Protein AF-A0A1H9X239-F1 (afdb_monomer_lite)

Sequence (82 aa):
MAEHEQHEDHGHSVAAWTAVAIILAGCVVASWGVLVATPILFWVGIVIALLGAVAGKVLGMAGYGAKDVPEPRQTEQHSGIR

Foldseek 3Di:
DPPPPPPPPQCPQPLNVQLVVQLVQLVVQLVVCVVVVHVVSNVSSVVSNVVSVVSSVVCVVVVSHDDPDPDDPPVPVVPDDD

Structure (mmCIF, N/CA/C/O backbone):
data_AF-A0A1H9X239-F1
#
_entry.id   AF-A0A1H9X239-F1
#
loop_
_atom_site.group_PDB
_atom_site.id
_atom_site.type_symbol
_atom_site.label_atom_id
_atom_site.label_alt_id
_atom_site.label_comp_id
_atom_site.label_asym_id
_atom_site.label_entity_id
_atom_site.label_seq_id
_atom_site.pdbx_PDB_ins_code
_atom_site.Cartn_x
_atom_site.Cartn_y
_atom_site.Cartn_z
_atom_site.occupancy
_atom_site.B_iso_or_equiv
_atom_site.auth_seq_id
_atom_site.auth_comp_id
_atom_site.auth_asym_id
_atom_site.auth_atom_id
_atom_site.pdbx_PDB_model_num
ATOM 1 N N . MET A 1 1 ? 4.353 -9.909 42.271 1.00 47.94 1 MET A N 1
ATOM 2 C CA . MET A 1 1 ? 4.809 -9.082 41.135 1.00 47.94 1 MET A CA 1
ATOM 3 C C . MET A 1 1 ? 4.517 -9.827 39.840 1.00 47.94 1 MET A C 1
ATOM 5 O O . MET A 1 1 ? 5.435 -10.204 39.131 1.00 47.94 1 MET A O 1
ATOM 9 N N . ALA A 1 2 ? 3.237 -10.114 39.584 1.00 49.75 2 ALA A N 1
ATOM 10 C CA . ALA A 1 2 ? 2.801 -10.572 38.273 1.00 49.75 2 ALA A CA 1
ATOM 11 C C . ALA A 1 2 ? 2.360 -9.308 37.539 1.00 49.75 2 ALA A C 1
ATOM 13 O O . ALA A 1 2 ? 1.340 -8.714 37.882 1.00 49.75 2 ALA A O 1
ATOM 14 N N . GLU A 1 3 ? 3.221 -8.829 36.653 1.00 56.12 3 GLU A N 1
ATOM 15 C CA . GLU A 1 3 ? 2.886 -7.799 35.684 1.00 56.12 3 GLU A CA 1
ATOM 16 C C . GLU A 1 3 ? 1.764 -8.376 34.815 1.00 56.12 3 GLU A C 1
ATOM 18 O O . GLU A 1 3 ? 1.926 -9.423 34.190 1.00 56.12 3 GLU A O 1
ATOM 23 N N . HIS A 1 4 ? 0.578 -7.774 34.859 1.00 53.97 4 HIS A N 1
ATOM 24 C CA . HIS A 1 4 ? -0.437 -8.070 33.862 1.00 53.97 4 HIS A CA 1
ATOM 25 C C . HIS A 1 4 ? 0.043 -7.415 32.572 1.00 53.97 4 HIS A C 1
ATOM 27 O O . HIS A 1 4 ? -0.200 -6.227 32.370 1.00 53.97 4 HIS A O 1
ATOM 33 N N . GLU A 1 5 ? 0.756 -8.174 31.737 1.00 54.31 5 GLU A N 1
ATOM 34 C CA . GLU A 1 5 ? 1.042 -7.789 30.358 1.00 54.31 5 GLU A CA 1
ATOM 35 C C . GLU A 1 5 ? -0.299 -7.530 29.664 1.00 54.31 5 GLU A C 1
ATOM 37 O O . GLU A 1 5 ? -0.998 -8.453 29.234 1.00 54.31 5 GLU A O 1
ATOM 42 N N . GLN A 1 6 ? -0.687 -6.256 29.624 1.00 58.47 6 GLN A N 1
ATOM 43 C CA . GLN A 1 6 ? -1.737 -5.725 28.773 1.00 58.47 6 GLN A CA 1
ATOM 44 C C . GLN A 1 6 ? -1.288 -5.998 27.339 1.00 58.47 6 GLN A C 1
ATOM 46 O O . GLN A 1 6 ? -0.570 -5.210 26.731 1.00 58.47 6 GLN A O 1
ATOM 51 N N . HIS A 1 7 ? -1.635 -7.176 26.827 1.00 56.34 7 HIS A N 1
ATOM 52 C CA . HIS A 1 7 ? -1.412 -7.511 25.435 1.00 56.34 7 HIS A CA 1
ATOM 53 C C . HIS A 1 7 ? -2.366 -6.648 24.616 1.00 56.34 7 HIS A C 1
ATOM 55 O O . HIS A 1 7 ? -3.535 -6.986 24.422 1.00 56.34 7 HIS A O 1
ATOM 61 N N . GLU A 1 8 ? -1.862 -5.497 24.180 1.00 56.28 8 GLU A N 1
ATOM 62 C CA . GLU A 1 8 ? -2.493 -4.661 23.175 1.00 56.28 8 GLU A CA 1
ATOM 63 C C . GLU A 1 8 ? -2.573 -5.451 21.870 1.00 56.28 8 GLU A C 1
ATOM 65 O O . GLU A 1 8 ? -1.705 -5.383 21.002 1.00 56.28 8 GLU A O 1
ATOM 70 N N . ASP A 1 9 ? -3.647 -6.220 21.714 1.00 56.97 9 ASP A N 1
ATOM 71 C CA . ASP A 1 9 ? -3.907 -6.978 20.495 1.00 56.97 9 ASP A CA 1
ATOM 72 C C . ASP A 1 9 ? -4.496 -6.057 19.407 1.00 56.97 9 ASP A C 1
ATOM 74 O O . ASP A 1 9 ? -5.635 -6.180 18.958 1.00 56.97 9 ASP A O 1
ATOM 78 N N . HIS A 1 10 ? -3.738 -5.010 19.073 1.00 59.69 10 HIS A N 1
ATOM 79 C CA . HIS A 1 10 ? -4.149 -3.899 18.206 1.00 59.69 10 HIS A CA 1
ATOM 80 C C . HIS A 1 10 ? -3.697 -4.114 16.749 1.00 59.69 10 HIS A C 1
ATOM 82 O O . HIS A 1 10 ? -4.082 -3.366 15.849 1.00 59.69 10 HIS A O 1
ATOM 88 N N . GLY A 1 11 ? -2.923 -5.177 16.494 1.00 58.75 11 GLY A N 1
ATOM 89 C CA . GLY A 1 11 ? -2.439 -5.582 15.170 1.00 58.75 11 GLY A CA 1
ATOM 90 C C . GLY A 1 11 ? -3.314 -6.610 14.436 1.00 58.75 11 GLY A C 1
ATOM 91 O O . GLY A 1 11 ? -3.104 -6.827 13.244 1.00 58.75 11 GLY A O 1
ATOM 92 N N . HIS A 1 12 ? -4.302 -7.229 15.096 1.00 64.69 12 HIS A N 1
ATOM 93 C CA . HIS A 1 12 ? -5.184 -8.252 14.501 1.00 64.69 12 HIS A CA 1
ATOM 94 C C . HIS A 1 12 ? -6.483 -7.710 13.881 1.00 64.69 12 HIS A C 1
ATOM 96 O O . HIS A 1 12 ? -7.326 -8.477 13.410 1.00 64.69 12 HIS A O 1
ATOM 102 N N . SER A 1 13 ? -6.657 -6.389 13.818 1.00 79.69 13 SER A N 1
ATOM 103 C CA . SER A 1 13 ? -7.796 -5.797 13.114 1.00 79.69 13 SER A CA 1
ATOM 104 C C . SER A 1 13 ? -7.779 -6.162 11.619 1.00 79.69 13 SER A C 1
ATOM 106 O O . SER A 1 13 ? -6.774 -5.998 10.921 1.00 79.69 13 SER A O 1
ATOM 108 N N . VAL A 1 14 ? -8.939 -6.584 11.100 1.00 82.88 14 VAL A N 1
ATOM 109 C CA . VAL A 1 14 ? -9.147 -6.869 9.668 1.00 82.88 14 VAL A CA 1
ATOM 110 C C . VAL A 1 14 ? -8.818 -5.643 8.809 1.00 82.88 14 VAL A C 1
ATOM 112 O O . VAL A 1 14 ? -8.272 -5.796 7.718 1.00 82.88 14 VAL A O 1
ATOM 115 N N . ALA A 1 15 ? -9.083 -4.427 9.300 1.00 85.00 15 ALA A N 1
ATOM 116 C CA . ALA A 1 15 ? -8.735 -3.188 8.604 1.00 85.00 15 ALA A CA 1
ATOM 117 C C . ALA A 1 15 ? -7.221 -3.034 8.420 1.00 85.00 15 ALA A C 1
ATOM 119 O O . ALA A 1 15 ? -6.763 -2.728 7.317 1.00 85.00 15 ALA A O 1
ATOM 120 N N . ALA A 1 16 ? -6.454 -3.293 9.482 1.00 86.06 16 ALA A N 1
ATOM 121 C CA . ALA A 1 16 ? -5.001 -3.201 9.454 1.00 86.06 16 ALA A CA 1
ATOM 122 C C . ALA A 1 16 ? -4.403 -4.243 8.499 1.00 86.06 16 ALA A C 1
ATOM 124 O O . ALA A 1 16 ? -3.648 -3.888 7.593 1.00 86.06 16 ALA A O 1
ATOM 125 N N . TRP A 1 17 ? -4.802 -5.513 8.628 1.00 90.25 17 TRP A N 1
ATOM 126 C CA . TRP A 1 17 ? -4.242 -6.581 7.796 1.00 90.25 17 TRP A CA 1
ATOM 127 C C . TRP A 1 17 ? -4.620 -6.436 6.317 1.00 90.25 17 TRP A C 1
ATOM 129 O O . TRP A 1 17 ? -3.785 -6.658 5.442 1.00 90.25 17 TRP A O 1
ATOM 139 N N . THR A 1 18 ? -5.842 -5.976 6.023 1.00 90.06 18 THR A N 1
ATOM 140 C CA . THR A 1 18 ? -6.284 -5.709 4.643 1.00 90.06 18 THR A CA 1
ATOM 141 C C . THR A 1 18 ? -5.454 -4.602 3.9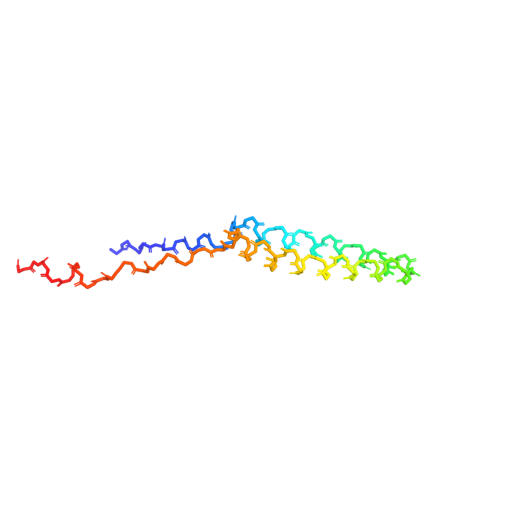97 1.00 90.06 18 THR A C 1
ATOM 143 O O . THR A 1 18 ? -4.970 -4.768 2.878 1.00 90.06 18 THR A O 1
ATOM 146 N N . ALA A 1 19 ? -5.243 -3.486 4.701 1.00 90.19 19 ALA A N 1
ATOM 147 C CA . ALA A 1 19 ? -4.431 -2.385 4.191 1.00 90.19 19 ALA A CA 1
ATOM 148 C C . ALA A 1 19 ? -2.988 -2.833 3.918 1.00 90.19 19 ALA A C 1
ATOM 150 O O . ALA A 1 19 ? -2.454 -2.586 2.835 1.00 90.19 19 ALA A O 1
ATOM 151 N N . VAL A 1 20 ? -2.385 -3.549 4.873 1.00 91.94 20 VAL A N 1
ATOM 152 C CA . VAL A 1 20 ? -1.016 -4.071 4.762 1.00 91.94 20 VAL A CA 1
ATOM 153 C C . VAL A 1 20 ? -0.890 -5.037 3.586 1.00 91.94 20 VAL A C 1
ATOM 155 O O . VAL A 1 20 ? 0.010 -4.867 2.768 1.00 91.94 20 VAL A O 1
ATOM 158 N N . ALA A 1 21 ? -1.799 -6.005 3.445 1.00 94.38 21 ALA A N 1
ATOM 159 C CA . ALA A 1 21 ? -1.752 -6.986 2.361 1.00 94.38 21 ALA A CA 1
ATOM 160 C C . ALA A 1 21 ? -1.817 -6.326 0.973 1.00 94.38 21 ALA A C 1
ATOM 162 O O . ALA A 1 21 ? -1.048 -6.688 0.081 1.00 94.38 21 ALA A O 1
ATOM 163 N N . ILE A 1 22 ? -2.684 -5.323 0.796 1.00 94.94 22 ILE A N 1
ATOM 164 C CA . ILE A 1 22 ? -2.816 -4.609 -0.483 1.00 94.94 22 ILE A CA 1
ATOM 165 C C . ILE A 1 22 ? -1.567 -3.769 -0.773 1.00 94.94 22 ILE A C 1
ATOM 167 O O . ILE A 1 22 ? -1.057 -3.795 -1.894 1.00 94.94 22 ILE A O 1
ATOM 171 N N . ILE A 1 23 ? -1.043 -3.054 0.227 1.00 95.25 23 ILE A N 1
ATOM 172 C CA . ILE A 1 23 ? 0.179 -2.252 0.066 1.00 95.25 23 ILE A CA 1
ATOM 173 C C . ILE A 1 23 ? 1.364 -3.153 -0.288 1.00 95.25 23 ILE A C 1
ATOM 175 O O . ILE A 1 23 ? 2.092 -2.854 -1.232 1.00 95.25 23 ILE A O 1
ATOM 179 N N . LEU A 1 24 ? 1.527 -4.283 0.405 1.00 97.00 24 LEU A N 1
ATOM 180 C CA . LEU A 1 24 ? 2.579 -5.255 0.110 1.00 97.00 24 LEU A CA 1
ATOM 181 C C . LEU A 1 24 ? 2.449 -5.818 -1.308 1.00 97.00 24 LEU A C 1
ATOM 183 O O . LEU A 1 24 ? 3.446 -5.873 -2.026 1.00 97.00 24 LEU A O 1
ATOM 187 N N . ALA A 1 25 ? 1.238 -6.169 -1.748 1.00 96.56 25 ALA A N 1
ATOM 188 C CA . ALA A 1 25 ? 1.002 -6.612 -3.121 1.00 96.56 25 ALA A CA 1
ATOM 189 C C . ALA A 1 25 ? 1.401 -5.532 -4.146 1.00 96.56 25 ALA A C 1
ATOM 191 O O . ALA A 1 25 ? 2.088 -5.833 -5.123 1.00 96.56 25 ALA A O 1
ATOM 192 N N . GLY A 1 26 ? 1.048 -4.267 -3.897 1.00 95.69 26 GLY A N 1
ATOM 193 C CA . GLY A 1 26 ? 1.467 -3.134 -4.727 1.00 95.69 26 GLY A CA 1
ATOM 194 C C . GLY A 1 26 ? 2.987 -2.971 -4.781 1.00 95.69 26 GLY A C 1
ATOM 195 O O . GLY A 1 26 ? 3.551 -2.821 -5.865 1.00 95.69 26 GLY A O 1
ATOM 196 N N . CYS A 1 27 ? 3.668 -3.088 -3.639 1.00 96.56 27 CYS A N 1
ATOM 197 C CA . CYS A 1 27 ? 5.129 -3.038 -3.556 1.00 96.56 27 CYS A CA 1
ATOM 198 C C . CYS A 1 27 ? 5.798 -4.182 -4.329 1.00 96.56 27 CYS A C 1
ATOM 200 O O . CYS A 1 27 ? 6.802 -3.949 -5.003 1.00 96.56 27 CYS A O 1
ATOM 202 N N . VAL A 1 28 ? 5.244 -5.397 -4.279 1.00 97.38 28 VAL A N 1
ATOM 203 C CA . VAL A 1 28 ? 5.745 -6.545 -5.054 1.00 97.38 28 VAL A CA 1
ATOM 204 C C . VAL A 1 28 ? 5.612 -6.280 -6.553 1.00 97.38 28 VAL A C 1
ATOM 206 O O . VAL A 1 28 ? 6.586 -6.444 -7.285 1.00 97.38 28 VAL A O 1
ATOM 209 N N . VAL A 1 29 ? 4.450 -5.803 -7.011 1.00 96.44 29 VAL A N 1
ATOM 210 C CA . VAL A 1 29 ? 4.222 -5.455 -8.427 1.00 96.44 29 VAL A CA 1
ATOM 211 C C . VAL A 1 29 ? 5.149 -4.324 -8.876 1.00 96.44 29 VAL A C 1
ATOM 213 O O . VAL A 1 29 ? 5.7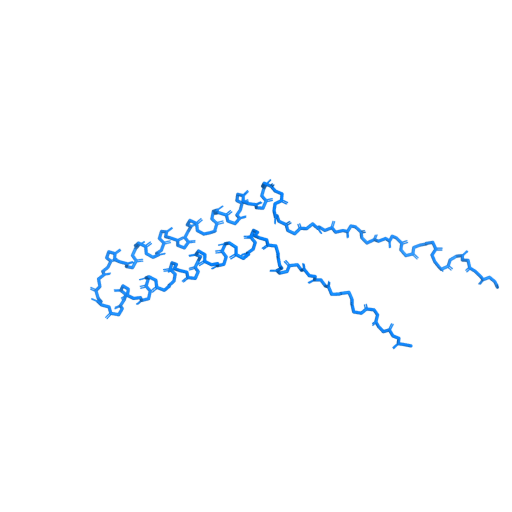53 -4.415 -9.945 1.00 96.44 29 VAL A O 1
ATOM 216 N N . ALA A 1 30 ? 5.320 -3.287 -8.052 1.00 94.50 30 ALA A N 1
ATOM 217 C CA . ALA A 1 30 ? 6.212 -2.173 -8.353 1.00 94.50 30 ALA A CA 1
ATOM 218 C C . ALA A 1 30 ? 7.674 -2.633 -8.460 1.00 94.50 30 ALA A C 1
ATOM 220 O O . ALA A 1 30 ? 8.352 -2.312 -9.436 1.00 94.50 30 ALA A O 1
ATOM 221 N N . SER A 1 31 ? 8.133 -3.439 -7.498 1.00 94.25 31 SER A N 1
ATOM 222 C CA . SER A 1 31 ? 9.484 -4.015 -7.484 1.00 94.25 31 SER A CA 1
ATOM 223 C C . SER A 1 31 ? 9.724 -4.891 -8.712 1.00 94.25 31 SER A C 1
ATOM 225 O O . SER A 1 31 ? 10.752 -4.762 -9.373 1.00 94.25 31 SER A O 1
ATOM 227 N N . TRP A 1 32 ? 8.746 -5.723 -9.083 1.00 95.88 32 TRP A N 1
ATOM 228 C CA . TRP A 1 32 ? 8.813 -6.539 -10.293 1.00 95.88 32 TRP A CA 1
ATOM 229 C C . TRP A 1 32 ? 8.897 -5.686 -11.562 1.00 95.88 32 TRP A C 1
ATOM 231 O O . TRP A 1 32 ? 9.709 -5.967 -12.440 1.00 95.88 32 TRP A O 1
ATOM 241 N N . GLY A 1 33 ? 8.119 -4.602 -11.640 1.00 93.44 33 GLY A N 1
ATOM 2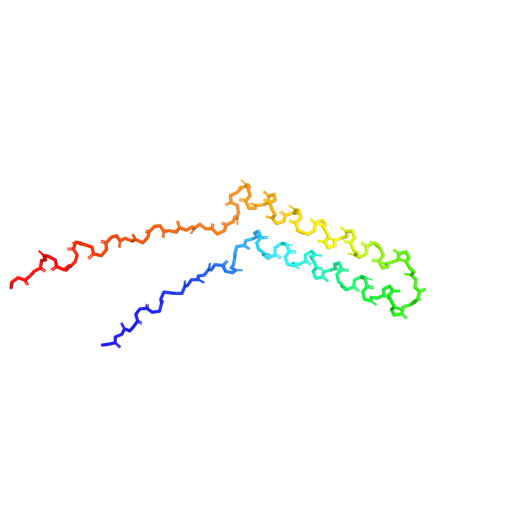42 C CA . GLY A 1 33 ? 8.165 -3.656 -12.756 1.00 93.44 33 GLY A CA 1
ATOM 243 C C . GLY A 1 33 ? 9.541 -3.014 -12.950 1.00 93.44 33 GLY A C 1
ATOM 244 O O . GLY A 1 33 ? 9.956 -2.808 -14.092 1.00 93.44 33 GLY A O 1
ATOM 245 N N . VAL A 1 34 ?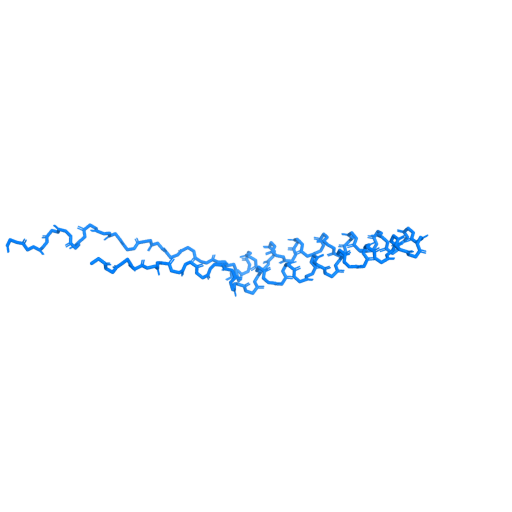 10.269 -2.758 -11.857 1.00 94.44 34 VAL A N 1
ATOM 246 C CA . VAL A 1 34 ? 11.665 -2.289 -11.906 1.00 94.44 34 VAL A CA 1
ATOM 247 C C . VAL A 1 34 ? 12.597 -3.394 -12.409 1.00 94.44 34 VAL A C 1
ATOM 249 O O . VAL A 1 34 ? 13.428 -3.123 -13.273 1.00 94.44 34 VAL A O 1
ATOM 252 N N . LEU A 1 35 ? 12.435 -4.638 -11.937 1.00 95.50 35 LEU A N 1
ATOM 253 C CA . LEU A 1 35 ? 13.270 -5.776 -12.356 1.00 95.50 35 LEU A CA 1
ATOM 254 C C . LEU A 1 35 ? 13.184 -6.062 -13.859 1.00 95.50 35 LEU A C 1
ATOM 256 O O . LEU A 1 35 ? 14.201 -6.351 -14.484 1.00 95.50 35 LEU A O 1
ATOM 260 N N . VAL A 1 36 ? 11.990 -5.967 -14.447 1.00 96.31 36 VAL A N 1
ATOM 261 C CA . VAL A 1 36 ? 11.783 -6.201 -15.888 1.00 96.31 36 VAL A CA 1
ATOM 262 C C . VAL A 1 36 ? 11.911 -4.929 -16.742 1.00 96.31 36 VAL A C 1
ATOM 264 O O . VAL A 1 36 ? 11.625 -4.967 -17.935 1.00 96.31 36 VAL A O 1
ATOM 267 N N . ALA A 1 37 ? 12.342 -3.806 -16.153 1.00 93.88 37 ALA A N 1
ATOM 268 C CA . ALA A 1 37 ? 12.503 -2.508 -16.818 1.00 93.88 37 ALA A CA 1
ATOM 269 C C . ALA A 1 37 ? 11.242 -2.009 -17.555 1.00 93.88 37 ALA A C 1
ATOM 271 O O . ALA A 1 37 ? 11.319 -1.378 -18.610 1.00 93.88 37 ALA A O 1
ATOM 272 N N . THR A 1 38 ? 10.060 -2.264 -16.990 1.00 94.31 38 THR A N 1
ATOM 273 C CA . THR A 1 38 ? 8.768 -1.841 -17.548 1.00 94.31 38 THR A CA 1
ATOM 274 C C . THR A 1 38 ? 8.140 -0.741 -16.682 1.00 94.31 38 THR A C 1
ATOM 276 O O . THR A 1 38 ? 7.542 -1.044 -15.642 1.00 94.31 38 THR A O 1
ATOM 279 N N . PRO A 1 39 ? 8.188 0.537 -17.107 1.00 90.75 39 PRO A N 1
ATOM 280 C CA . PRO A 1 39 ? 7.661 1.652 -16.316 1.00 90.75 39 PRO A CA 1
ATOM 281 C C . PRO A 1 39 ? 6.162 1.536 -16.018 1.00 90.75 39 PRO A C 1
ATOM 283 O O . PRO A 1 39 ? 5.705 1.948 -14.957 1.00 90.75 39 PRO A O 1
ATOM 286 N N . ILE A 1 40 ? 5.390 0.943 -16.934 1.00 95.06 40 ILE A N 1
ATOM 287 C CA . ILE A 1 40 ? 3.939 0.765 -16.775 1.00 95.06 40 ILE A CA 1
ATOM 288 C C . ILE A 1 40 ? 3.627 -0.109 -15.551 1.00 95.06 40 ILE A C 1
ATOM 290 O O . ILE A 1 40 ? 2.788 0.266 -14.737 1.00 95.06 40 ILE A O 1
ATOM 294 N N . LEU A 1 41 ? 4.327 -1.236 -15.378 1.00 92.12 41 LEU A N 1
ATOM 295 C CA . LEU A 1 41 ? 4.122 -2.133 -14.234 1.00 92.12 41 LEU A CA 1
ATOM 296 C C . LEU A 1 41 ? 4.494 -1.466 -12.904 1.00 92.12 41 LEU A C 1
ATOM 298 O O . LEU A 1 41 ? 3.804 -1.672 -11.908 1.00 92.12 41 LEU A O 1
ATOM 302 N N . PHE A 1 42 ? 5.526 -0.616 -12.899 1.00 92.50 42 PHE A N 1
ATOM 303 C CA . PHE A 1 42 ? 5.876 0.177 -11.722 1.00 92.50 42 PHE A CA 1
ATOM 304 C C . PHE A 1 42 ? 4.714 1.084 -11.292 1.00 92.50 42 PHE A C 1
ATOM 306 O O . PHE A 1 42 ? 4.282 1.031 -10.141 1.00 92.50 42 PHE A O 1
ATOM 313 N N . TRP A 1 43 ? 4.147 1.851 -12.228 1.00 95.12 43 TRP A N 1
ATOM 314 C CA . TRP A 1 43 ? 3.014 2.735 -11.939 1.00 95.12 43 TRP A CA 1
ATOM 315 C C . TRP A 1 43 ? 1.758 1.978 -11.507 1.00 95.12 43 TRP A C 1
ATOM 317 O O . TRP A 1 43 ? 1.064 2.429 -10.598 1.00 95.12 43 TRP A O 1
ATOM 327 N N . VAL A 1 44 ? 1.490 0.807 -12.092 1.00 96.19 44 VAL A N 1
ATOM 328 C CA . VAL A 1 44 ? 0.399 -0.073 -11.642 1.00 96.19 44 VAL A CA 1
ATOM 329 C C . VAL A 1 44 ? 0.597 -0.477 -10.178 1.00 96.19 44 VAL A C 1
ATOM 331 O O . VAL A 1 44 ? -0.338 -0.367 -9.388 1.00 96.19 44 VAL A O 1
ATOM 334 N N . GLY A 1 45 ? 1.811 -0.873 -9.787 1.00 94.88 45 GLY A N 1
ATOM 335 C CA . GLY A 1 45 ? 2.129 -1.201 -8.394 1.00 94.88 45 GLY A CA 1
ATOM 336 C C . GLY A 1 45 ? 1.909 -0.029 -7.432 1.00 94.88 45 GLY A C 1
ATOM 337 O O . GLY A 1 45 ? 1.325 -0.212 -6.363 1.00 94.88 45 GLY A O 1
ATOM 338 N N . ILE A 1 46 ? 2.280 1.191 -7.837 1.00 96.19 46 ILE A N 1
ATOM 339 C CA . ILE A 1 46 ? 2.027 2.414 -7.054 1.00 96.19 46 ILE A CA 1
ATOM 340 C C . ILE A 1 46 ? 0.524 2.662 -6.872 1.00 96.19 46 ILE A C 1
ATOM 342 O O . ILE A 1 46 ? 0.081 2.936 -5.757 1.00 96.19 46 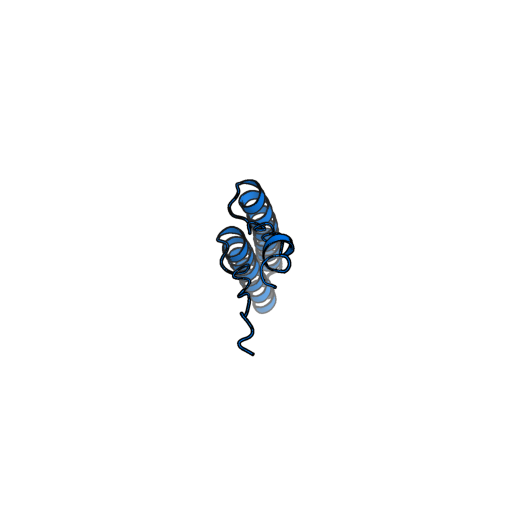ILE A O 1
ATOM 346 N N . VAL A 1 47 ? -0.281 2.525 -7.931 1.00 96.69 47 VAL A N 1
ATOM 347 C CA . VAL A 1 47 ? -1.744 2.691 -7.846 1.00 96.69 47 VAL A CA 1
ATOM 348 C C . VAL A 1 47 ? -2.362 1.665 -6.893 1.00 96.69 47 VAL A C 1
ATOM 350 O O . VAL A 1 47 ? -3.212 2.026 -6.078 1.00 96.69 47 VAL A O 1
ATOM 353 N N . ILE A 1 48 ? -1.906 0.410 -6.934 1.00 95.81 48 ILE A N 1
ATOM 354 C CA . ILE A 1 48 ? -2.356 -0.641 -6.009 1.00 95.81 48 ILE A CA 1
ATOM 355 C C . ILE A 1 48 ? -2.004 -0.280 -4.560 1.00 95.81 48 ILE A C 1
ATOM 357 O O . ILE A 1 48 ? -2.857 -0.387 -3.679 1.00 95.81 48 ILE A O 1
ATOM 361 N N . ALA A 1 49 ? -0.785 0.201 -4.303 1.00 94.69 49 ALA A N 1
ATOM 362 C CA . ALA A 1 49 ? -0.375 0.599 -2.958 1.00 94.69 49 ALA A CA 1
ATOM 363 C C . ALA A 1 49 ? -1.236 1.751 -2.406 1.00 94.69 49 ALA A C 1
ATOM 365 O O . ALA A 1 49 ? -1.684 1.702 -1.259 1.00 94.69 49 ALA A O 1
ATOM 366 N N . LEU A 1 50 ? -1.543 2.753 -3.237 1.00 94.94 50 LEU A N 1
ATOM 367 C CA . LEU A 1 50 ? -2.437 3.850 -2.855 1.00 94.94 50 LEU A CA 1
ATOM 368 C C . LEU A 1 50 ? -3.857 3.356 -2.557 1.00 94.94 50 LEU A C 1
ATOM 370 O O . LEU A 1 50 ? -4.451 3.769 -1.561 1.00 94.94 50 LEU A O 1
ATOM 374 N N . LEU A 1 51 ? -4.387 2.432 -3.365 1.00 94.12 51 LEU A N 1
ATOM 375 C CA . LEU A 1 51 ? -5.682 1.796 -3.105 1.00 94.12 51 LEU A CA 1
ATOM 376 C C . LEU A 1 51 ? -5.698 1.054 -1.762 1.00 94.12 51 LEU A C 1
ATOM 378 O O . LEU A 1 51 ? -6.705 1.110 -1.061 1.00 94.12 51 LEU A O 1
ATOM 382 N N . GLY A 1 52 ? -4.589 0.427 -1.362 1.00 90.44 52 GLY A N 1
ATOM 383 C CA . GLY A 1 52 ? -4.457 -0.217 -0.051 1.00 90.44 52 GLY A CA 1
ATOM 384 C C . GLY A 1 52 ? -4.571 0.758 1.119 1.00 90.44 52 GLY A C 1
ATOM 385 O O . GLY A 1 52 ? -5.293 0.488 2.081 1.00 90.44 52 GLY A O 1
ATOM 386 N N . ALA A 1 53 ? -3.943 1.931 1.012 1.00 90.25 53 ALA A N 1
ATOM 387 C CA . ALA A 1 53 ? -4.071 2.985 2.018 1.00 90.25 53 ALA A CA 1
ATOM 388 C C . ALA A 1 53 ? -5.513 3.517 2.113 1.00 90.25 53 ALA A C 1
ATOM 390 O O . ALA A 1 53 ? -6.041 3.715 3.212 1.00 90.25 53 ALA A O 1
ATOM 391 N N . VAL A 1 54 ? -6.182 3.701 0.968 1.00 91.75 54 VAL A N 1
ATOM 392 C CA . VAL A 1 54 ? -7.594 4.113 0.933 1.00 91.75 54 VAL A CA 1
ATOM 393 C C . VAL A 1 54 ? -8.493 3.036 1.541 1.00 91.75 54 VAL A C 1
ATOM 395 O O . VAL A 1 54 ? -9.345 3.360 2.367 1.00 91.75 54 VAL A O 1
ATOM 398 N N . ALA A 1 55 ? -8.284 1.763 1.199 1.00 90.12 55 ALA A N 1
ATOM 399 C CA . ALA A 1 55 ? -9.050 0.643 1.740 1.00 90.12 55 ALA A CA 1
ATOM 400 C C . ALA A 1 55 ? -8.942 0.564 3.269 1.00 90.12 55 ALA A C 1
ATOM 402 O O . ALA A 1 55 ? -9.964 0.431 3.938 1.00 90.12 55 ALA A O 1
ATOM 403 N N . GLY A 1 56 ? -7.739 0.734 3.829 1.00 86.12 56 GLY A N 1
ATOM 404 C CA . GLY A 1 56 ? -7.531 0.787 5.279 1.00 86.12 56 GLY A CA 1
ATOM 405 C C . GLY A 1 56 ? -8.328 1.901 5.955 1.00 86.12 56 GLY A C 1
ATOM 406 O O . GLY A 1 56 ? -9.013 1.661 6.949 1.00 86.12 56 GLY A O 1
ATOM 407 N N . LYS A 1 57 ? -8.313 3.108 5.375 1.00 86.06 57 LYS A N 1
ATOM 408 C CA . LYS A 1 57 ? -9.094 4.245 5.884 1.00 86.06 57 LYS A CA 1
ATOM 409 C C . LYS A 1 57 ? -10.598 3.969 5.839 1.00 86.06 57 LYS A C 1
ATOM 411 O O . LYS A 1 57 ? -11.291 4.221 6.821 1.00 86.06 57 LYS A O 1
ATOM 416 N N . VAL A 1 58 ? -11.097 3.428 4.727 1.00 89.44 58 VAL A N 1
ATOM 417 C CA . VAL A 1 58 ? -12.522 3.099 4.560 1.00 89.44 58 VAL A CA 1
ATOM 418 C C . VAL A 1 58 ? -12.957 2.014 5.546 1.00 89.44 58 VAL A C 1
ATOM 420 O O . VAL A 1 58 ? -13.992 2.166 6.189 1.00 89.44 58 VAL A O 1
ATOM 423 N N . LEU A 1 59 ? -12.165 0.953 5.727 1.00 86.31 59 LEU A N 1
ATOM 424 C CA . LEU A 1 59 ? -12.482 -0.113 6.683 1.00 86.31 59 LEU A CA 1
ATOM 425 C C . LEU A 1 59 ? -12.418 0.374 8.135 1.00 86.31 59 LEU A C 1
ATOM 427 O O . LEU A 1 59 ? -13.263 -0.009 8.945 1.00 86.31 59 LEU A O 1
ATOM 431 N N . GLY A 1 60 ? -11.462 1.250 8.456 1.00 83.94 60 GLY A N 1
ATOM 432 C CA . GLY A 1 60 ? -11.398 1.919 9.754 1.00 83.94 60 GLY A CA 1
ATOM 433 C C . GLY A 1 60 ? -12.673 2.713 10.042 1.00 83.94 60 GLY A C 1
ATOM 434 O O . GLY A 1 60 ? -13.279 2.540 11.096 1.00 83.94 60 GLY A O 1
ATOM 435 N N . MET A 1 61 ? -13.142 3.501 9.069 1.00 83.38 61 MET A N 1
ATOM 436 C CA . MET A 1 61 ? -14.400 4.254 9.174 1.00 83.38 61 MET A CA 1
ATOM 437 C C . MET A 1 61 ? -15.637 3.352 9.265 1.00 83.38 61 MET A C 1
ATOM 439 O O . MET A 1 61 ? -16.607 3.709 9.924 1.00 83.38 61 MET A O 1
ATOM 443 N N . ALA A 1 62 ? -15.603 2.178 8.636 1.00 85.50 62 ALA A N 1
ATOM 444 C CA . ALA A 1 62 ? -16.673 1.185 8.710 1.00 85.50 62 ALA A CA 1
ATOM 445 C C . ALA A 1 62 ? -16.702 0.404 10.043 1.00 85.50 62 ALA A C 1
ATOM 447 O O . ALA A 1 62 ? -17.523 -0.498 10.198 1.00 85.50 62 ALA A O 1
ATOM 448 N N . GLY A 1 63 ? -15.829 0.732 11.004 1.00 79.94 63 GLY A N 1
ATOM 449 C CA . GLY A 1 63 ? -15.809 0.120 12.336 1.00 79.94 63 GLY A CA 1
ATOM 450 C C . GLY A 1 63 ? -14.988 -1.167 12.434 1.00 79.94 63 GLY A C 1
ATOM 451 O O . GLY A 1 63 ? -15.004 -1.818 13.476 1.00 79.94 63 GLY A O 1
ATOM 452 N N . TYR A 1 64 ? -14.242 -1.525 11.383 1.00 80.12 64 TYR A N 1
ATOM 453 C CA . TYR A 1 64 ? -13.292 -2.643 11.423 1.00 80.12 64 TYR A CA 1
ATOM 454 C C . TYR A 1 64 ? -11.938 -2.252 12.027 1.00 80.12 64 TYR A C 1
ATOM 456 O O . TYR A 1 64 ? -11.072 -3.117 12.149 1.00 80.12 64 TYR A O 1
ATOM 464 N N . GLY A 1 65 ? -11.733 -0.977 12.377 1.00 77.62 65 GLY A N 1
ATOM 465 C CA . GLY A 1 65 ? -10.528 -0.486 13.052 1.00 77.62 65 GLY A CA 1
ATOM 466 C C . GLY A 1 65 ? -10.383 -0.993 14.493 1.00 77.62 65 GLY A C 1
ATOM 467 O O . GLY A 1 65 ? -11.306 -1.586 15.055 1.00 77.62 65 GLY A O 1
ATOM 468 N N . ALA A 1 66 ? -9.207 -0.771 15.084 1.00 69.06 66 ALA A N 1
ATOM 469 C CA . ALA A 1 66 ? -8.983 -1.041 16.502 1.00 69.06 66 ALA A CA 1
ATOM 470 C C . ALA A 1 66 ? -9.931 -0.186 17.361 1.00 69.06 66 ALA A C 1
ATOM 472 O O . ALA A 1 66 ? -10.241 0.954 17.014 1.00 69.06 66 ALA A O 1
ATOM 473 N N . LYS A 1 67 ? -10.431 -0.775 18.448 1.00 69.19 67 LYS A N 1
ATOM 474 C CA . LYS A 1 67 ? -11.358 -0.132 19.381 1.00 69.19 67 LYS A CA 1
ATOM 475 C C . LYS A 1 67 ? -10.561 0.168 20.642 1.00 69.19 67 LYS A C 1
ATOM 477 O O . LYS A 1 67 ? -10.164 -0.778 21.318 1.00 69.19 67 LYS A O 1
ATOM 482 N N . ASP A 1 68 ? -10.364 1.440 20.959 1.00 65.19 68 ASP A N 1
ATOM 483 C CA . ASP A 1 68 ? -9.776 1.827 22.238 1.00 65.19 68 ASP A CA 1
ATOM 484 C C . ASP A 1 68 ? -10.785 1.462 23.334 1.00 65.19 68 ASP A C 1
ATOM 486 O O . ASP A 1 68 ? -11.850 2.076 23.446 1.00 65.19 68 ASP A O 1
ATOM 490 N N . VAL A 1 69 ? -10.513 0.403 24.100 1.00 66.06 69 VAL A N 1
ATOM 491 C CA . VAL A 1 69 ? -11.304 0.089 25.294 1.00 66.06 69 VAL A CA 1
ATOM 492 C C . VAL A 1 69 ? -10.883 1.105 26.354 1.00 66.06 69 VAL A C 1
ATOM 494 O O . VAL A 1 69 ? -9.713 1.100 26.735 1.00 66.06 69 VAL A O 1
ATOM 497 N N . PRO A 1 70 ? -11.779 1.989 26.832 1.00 67.94 70 PRO A N 1
ATOM 498 C CA . PRO A 1 70 ? -11.421 2.947 27.866 1.00 67.94 70 PRO A CA 1
ATOM 499 C C . PRO A 1 70 ? -10.916 2.187 29.088 1.00 67.94 70 PRO A C 1
ATOM 501 O O . PRO A 1 70 ? -11.609 1.298 29.590 1.00 67.94 70 PRO A O 1
ATOM 504 N N . GLU A 1 71 ? -9.713 2.526 29.542 1.00 70.38 71 GLU A N 1
ATOM 505 C CA . GLU A 1 71 ? -9.110 1.916 30.718 1.00 70.38 71 GLU A CA 1
ATOM 506 C C . GLU A 1 71 ? -10.110 1.986 31.888 1.00 70.38 71 GLU A C 1
ATOM 508 O O . GLU A 1 71 ? -10.638 3.068 32.187 1.00 70.38 71 GLU A O 1
ATOM 513 N N . PRO A 1 72 ? -10.448 0.856 32.540 1.00 65.00 72 PRO A N 1
ATOM 514 C CA . PRO A 1 72 ? -11.302 0.903 33.712 1.00 65.00 72 PRO A CA 1
ATOM 515 C C . PRO A 1 72 ? -10.597 1.774 34.747 1.00 65.00 72 PRO A C 1
ATOM 517 O O . PRO A 1 72 ? -9.464 1.489 35.131 1.00 65.00 72 PRO A O 1
ATOM 520 N N . ARG A 1 73 ? -11.251 2.861 35.180 1.00 68.62 73 ARG A N 1
ATOM 521 C CA . ARG A 1 73 ? -10.706 3.761 36.202 1.00 68.62 73 ARG A CA 1
ATOM 522 C C . ARG A 1 73 ? -10.208 2.927 37.387 1.00 68.62 73 ARG A C 1
ATOM 524 O O . ARG A 1 73 ? -11.010 2.436 38.177 1.00 68.62 73 ARG A O 1
ATOM 531 N N . GLN A 1 74 ? -8.888 2.863 37.561 1.00 58.56 74 GLN A N 1
ATOM 532 C CA . GLN A 1 74 ? -8.173 2.281 38.710 1.00 58.56 74 GLN A CA 1
ATOM 533 C C . GLN A 1 74 ? -8.566 2.933 40.061 1.00 58.56 74 GLN A C 1
ATOM 535 O O . GLN A 1 74 ? -8.034 2.602 41.118 1.00 58.56 74 GLN A O 1
ATOM 540 N N . THR A 1 75 ? -9.508 3.880 40.054 1.00 55.06 75 THR A N 1
ATOM 541 C CA . THR A 1 75 ? -9.908 4.701 41.195 1.00 55.06 75 THR A CA 1
ATOM 542 C C . THR A 1 75 ? -10.784 3.975 42.219 1.00 55.06 75 THR A C 1
ATOM 544 O O . THR A 1 75 ? -10.910 4.479 43.327 1.00 55.06 75 THR A O 1
ATOM 547 N N . GLU A 1 76 ? -11.370 2.812 41.906 1.00 55.59 76 GLU A N 1
ATOM 548 C CA . GLU A 1 76 ? -12.185 2.050 42.878 1.00 55.59 76 GLU A CA 1
ATOM 549 C C . GLU A 1 76 ? -11.451 0.897 43.581 1.00 55.59 76 GLU A C 1
ATOM 551 O O . GLU A 1 76 ? -11.946 0.396 44.586 1.00 55.59 76 GLU A O 1
ATOM 556 N N . GLN A 1 77 ? -10.259 0.489 43.130 1.00 58.62 77 GLN A N 1
ATOM 557 C CA . GLN A 1 77 ? -9.525 -0.614 43.774 1.00 58.62 77 GLN A CA 1
ATOM 558 C C . GLN A 1 77 ? -8.545 -0.167 44.868 1.00 58.62 77 GLN A C 1
ATOM 560 O O . GLN A 1 77 ? -8.173 -0.979 45.709 1.00 58.62 77 GLN A O 1
ATOM 565 N N . HIS A 1 78 ? -8.169 1.116 44.930 1.00 54.47 78 HIS A N 1
ATOM 566 C CA . HIS A 1 78 ? -7.267 1.631 45.974 1.00 54.47 78 HIS A CA 1
ATOM 567 C C . HIS A 1 78 ? -7.993 2.223 47.206 1.00 54.47 78 HIS A C 1
ATOM 569 O O . HIS A 1 78 ? -7.344 2.625 48.166 1.00 54.47 78 HIS A O 1
ATOM 575 N N . SER A 1 79 ? -9.334 2.282 47.218 1.00 64.56 79 SER A N 1
ATOM 576 C CA . SER A 1 79 ? -10.123 2.892 48.3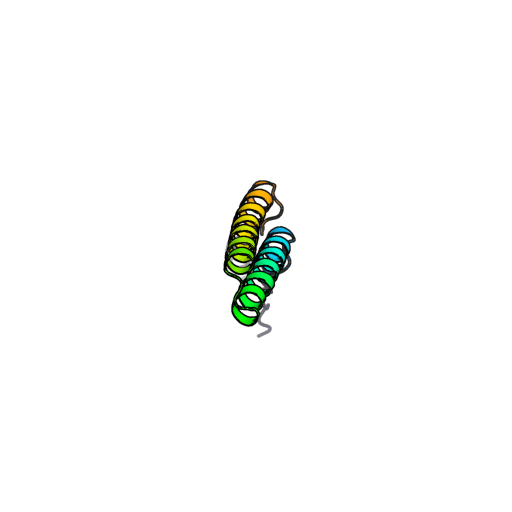13 1.00 64.56 79 SER A CA 1
ATOM 577 C C . SER A 1 79 ? -10.943 1.884 49.133 1.00 64.56 79 SER A C 1
ATOM 579 O O . SER A 1 79 ? -11.882 2.244 49.839 1.00 64.56 79 SER A O 1
ATOM 581 N N . GLY A 1 80 ? -10.585 0.604 49.072 1.00 65.12 80 GLY A N 1
ATOM 582 C CA . GLY A 1 80 ? -11.214 -0.439 49.869 1.00 65.12 80 GLY A CA 1
ATOM 583 C C . GLY A 1 80 ? -10.165 -1.385 50.415 1.00 65.12 80 GLY A C 1
ATOM 584 O O . GLY A 1 80 ? -9.830 -2.342 49.734 1.00 65.12 80 GLY A O 1
ATOM 585 N N . ILE A 1 81 ? -9.647 -1.079 51.607 1.00 59.72 81 ILE A N 1
ATOM 586 C CA . ILE A 1 81 ? -9.271 -1.996 52.703 1.00 59.72 81 ILE A CA 1
ATOM 587 C C . ILE A 1 81 ? -8.338 -1.224 53.651 1.00 59.72 81 ILE A C 1
ATOM 589 O O . ILE A 1 81 ? -7.178 -0.943 53.351 1.00 59.72 81 ILE A O 1
ATOM 593 N N . ARG A 1 82 ? -8.935 -0.824 54.780 1.00 56.22 82 ARG A N 1
ATOM 594 C CA . ARG A 1 82 ? -8.258 -0.741 56.076 1.00 56.22 82 ARG A CA 1
ATOM 595 C C . ARG A 1 82 ? -7.866 -2.143 56.516 1.00 56.22 82 ARG A C 1
ATOM 597 O O . ARG A 1 82 ? -8.672 -3.053 56.221 1.00 56.22 82 ARG A O 1
#

pLDDT: mean 80.31, std 15.94, range [47.94, 97.38]

Secondary structure (DSSP, 8-state):
----------S--HHHHHHHHHHHHHHHHHHHHHHTT-HHHHHHHHHHHHHHHHHHHHHIIIIIS---PPPP-GGGTSSS--

Organism: NCBI:txid587636

InterPro domains:
  IPR046550 Protein of unknown function DUF6704 [PF20447] (9-66)

Radius of gyration: 21.15 Å; chains: 1; bounding box: 30×15×74 Å